Protein AF-A0A7V9ZKQ2-F1 (afdb_monomer)

Secondary structure (DSSP, 8-state):
-HHHHHHHHTT-HHHHHHHHHHHHTTTEEEE--TT--EEEE---

Sequence (44 aa):
LELREEARSEKAFDRADAIRDKLQGLGVAVEDTPGGPRWRVEGP

Foldseek 3Di:
DVQLVVCVVVVVVVSNVVVQVVCVVQQKHWDDDPVDIDIDRPDD

Nearest PDB structures (foldseek):
  1u0b-assembly1_B  TM=9.337E-01  e=8.755E-03  Escherichia coli
  6cgo-assembly1_B  TM=7.546E-01  e=6.868E-01  Burkholderia ambifaria AMMD
  8k91-assembly1_C  TM=5.880E-01  e=6.558E+00  Meiothermus taiwanensis
  4by6-assembly1_D  TM=4.287E-01  e=6.558E+00  Saccharomyces cerevisiae CEN.PK113-7D

Structure (mmCIF, N/CA/C/O backbone):
data_AF-A0A7V9ZKQ2-F1
#
_entry.id   AF-A0A7V9ZKQ2-F1
#
loop_
_atom_site.group_PDB
_atom_site.id
_atom_site.type_symbol
_atom_site.label_atom_id
_atom_site.label_alt_id
_atom_site.label_comp_id
_atom_site.label_asym_id
_atom_site.label_entity_id
_atom_site.label_seq_id
_atom_site.pdbx_PDB_ins_code
_atom_site.Cartn_x
_atom_site.Cartn_y
_atom_site.Cartn_z
_atom_site.occupancy
_atom_site.B_iso_or_equiv
_atom_site.auth_seq_id
_atom_site.auth_comp_id
_atom_site.auth_asym_id
_atom_site.auth_atom_id
_atom_site.pdbx_PDB_model_num
ATOM 1 N N . LEU A 1 1 ? 5.038 -0.536 4.966 1.00 70.06 1 LEU A N 1
ATOM 2 C CA . LEU A 1 1 ? 4.461 -0.743 3.614 1.00 70.06 1 LEU A CA 1
ATOM 3 C C . LEU A 1 1 ? 5.436 -1.411 2.643 1.00 70.06 1 LEU A C 1
ATOM 5 O O . LEU A 1 1 ? 4.982 -1.824 1.589 1.00 70.06 1 LEU A O 1
ATOM 9 N N . GLU A 1 2 ? 6.709 -1.611 3.013 1.00 77.38 2 GLU A N 1
ATOM 10 C CA . GLU A 1 2 ? 7.722 -2.312 2.199 1.00 77.38 2 GLU A CA 1
ATOM 11 C C . GLU A 1 2 ? 7.228 -3.650 1.634 1.00 77.38 2 GLU A C 1
ATOM 13 O O . GLU A 1 2 ? 7.275 -3.814 0.428 1.00 77.38 2 GLU A O 1
ATOM 18 N N . LEU A 1 3 ? 6.597 -4.519 2.436 1.00 77.56 3 LEU A N 1
ATOM 19 C CA . LEU A 1 3 ? 5.979 -5.776 1.961 1.00 77.56 3 LEU A CA 1
ATOM 20 C C . LEU A 1 3 ? 5.010 -5.613 0.771 1.00 77.56 3 LEU A C 1
ATOM 22 O O . LEU A 1 3 ? 4.860 -6.523 -0.040 1.00 77.56 3 LEU A O 1
ATOM 26 N N . ARG A 1 4 ? 4.322 -4.469 0.665 1.00 77.44 4 ARG A N 1
ATOM 27 C CA . ARG A 1 4 ? 3.411 -4.166 -0.450 1.00 77.44 4 ARG A CA 1
ATOM 28 C C . ARG A 1 4 ? 4.166 -3.609 -1.662 1.00 77.44 4 ARG A C 1
ATOM 30 O O . ARG A 1 4 ? 3.749 -3.846 -2.790 1.00 77.44 4 ARG A O 1
ATOM 37 N N . GLU A 1 5 ? 5.265 -2.890 -1.435 1.00 78.62 5 GLU A N 1
ATOM 38 C CA .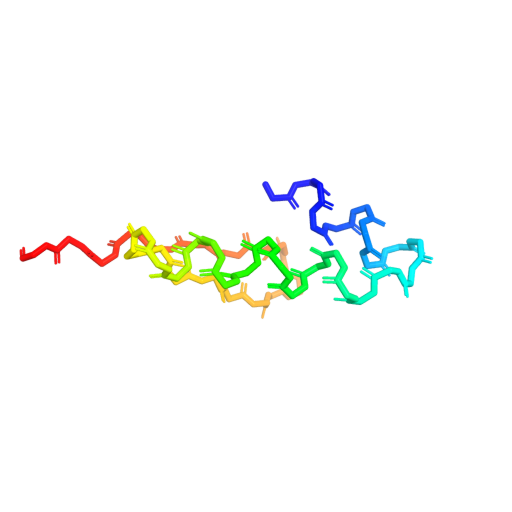 GLU A 1 5 ? 6.169 -2.412 -2.488 1.00 78.62 5 GLU A CA 1
ATOM 39 C C . GLU A 1 5 ? 7.010 -3.557 -3.074 1.00 78.62 5 GLU A C 1
ATOM 41 O O . GLU A 1 5 ? 7.125 -3.650 -4.292 1.00 78.62 5 GLU A O 1
ATOM 46 N N . GLU A 1 6 ? 7.506 -4.484 -2.246 1.00 83.88 6 GLU A N 1
ATOM 47 C CA . GLU A 1 6 ? 8.116 -5.749 -2.679 1.00 83.88 6 GLU A CA 1
ATOM 48 C C . GLU A 1 6 ? 7.126 -6.562 -3.510 1.00 83.88 6 GLU A C 1
ATOM 50 O O . GLU A 1 6 ? 7.432 -6.891 -4.651 1.00 83.88 6 GLU A O 1
ATOM 55 N N . ALA A 1 7 ? 5.905 -6.790 -3.008 1.00 85.62 7 ALA A N 1
ATOM 56 C CA . ALA A 1 7 ? 4.865 -7.479 -3.770 1.00 85.62 7 ALA A CA 1
ATOM 57 C C . ALA A 1 7 ? 4.581 -6.793 -5.123 1.00 85.62 7 ALA A C 1
ATOM 59 O O . ALA A 1 7 ? 4.429 -7.469 -6.139 1.00 85.62 7 ALA A O 1
ATOM 60 N N . ARG A 1 8 ? 4.581 -5.453 -5.184 1.00 78.31 8 ARG A N 1
ATOM 61 C CA . ARG A 1 8 ? 4.454 -4.713 -6.452 1.00 78.31 8 ARG A CA 1
ATOM 62 C C . ARG A 1 8 ? 5.664 -4.879 -7.375 1.00 78.31 8 ARG A C 1
ATOM 64 O O . ARG A 1 8 ? 5.474 -5.026 -8.581 1.00 78.31 8 ARG A O 1
ATOM 71 N N . SER A 1 9 ? 6.877 -4.873 -6.827 1.00 83.06 9 SER A N 1
ATOM 72 C CA . SER A 1 9 ? 8.137 -5.080 -7.554 1.00 83.06 9 SER A CA 1
ATOM 73 C C . SER A 1 9 ? 8.215 -6.492 -8.154 1.00 83.06 9 SER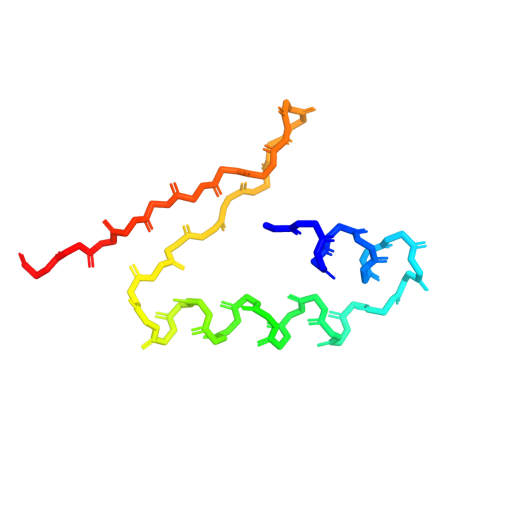 A C 1
ATOM 75 O O . SER A 1 9 ? 8.532 -6.661 -9.332 1.00 83.06 9 SER A O 1
ATOM 77 N N . GLU A 1 10 ? 7.797 -7.502 -7.384 1.00 90.62 10 GLU A N 1
ATOM 78 C CA . GLU A 1 10 ? 7.637 -8.900 -7.807 1.00 90.62 10 GLU A CA 1
ATOM 79 C C . GLU A 1 10 ? 6.443 -9.122 -8.759 1.00 90.62 10 GLU A C 1
ATOM 81 O O . GLU A 1 10 ? 6.286 -10.214 -9.303 1.00 90.62 10 GLU A O 1
ATOM 86 N N . LYS A 1 11 ? 5.603 -8.099 -8.989 1.00 89.19 11 LYS A N 1
ATOM 87 C CA . LYS A 1 11 ? 4.322 -8.170 -9.727 1.00 89.19 11 LYS A CA 1
ATOM 88 C C . LYS A 1 11 ? 3.287 -9.124 -9.103 1.00 89.19 11 LYS A C 1
ATOM 90 O O . LYS A 1 11 ? 2.325 -9.512 -9.764 1.00 89.19 11 LYS A O 1
ATOM 95 N N . ALA A 1 12 ? 3.446 -9.449 -7.822 1.00 89.12 12 ALA A N 1
ATOM 96 C CA . ALA A 1 12 ? 2.477 -10.148 -6.983 1.00 89.12 12 ALA A CA 1
ATOM 97 C C . ALA A 1 12 ? 1.359 -9.182 -6.541 1.00 89.12 12 ALA A C 1
ATOM 99 O O . ALA A 1 12 ? 1.256 -8.778 -5.378 1.00 89.12 12 ALA A O 1
ATOM 100 N N . PHE A 1 13 ? 0.543 -8.744 -7.505 1.00 83.50 13 PHE A N 1
ATOM 101 C CA . PHE A 1 13 ? -0.560 -7.804 -7.266 1.00 83.50 13 PHE A CA 1
ATOM 102 C C . PHE A 1 13 ? -1.604 -8.369 -6.290 1.00 83.50 13 PHE A C 1
ATOM 104 O O . PHE A 1 13 ? -2.116 -7.637 -5.452 1.00 83.50 13 PHE A O 1
ATOM 111 N N . ASP A 1 14 ? -1.820 -9.683 -6.321 1.00 90.88 14 ASP A N 1
ATOM 112 C CA . ASP A 1 14 ? -2.640 -10.446 -5.376 1.00 90.88 14 ASP A CA 1
ATOM 113 C C . ASP A 1 14 ? -2.184 -10.281 -3.914 1.00 90.88 14 ASP A C 1
ATOM 115 O O . ASP A 1 14 ? -2.998 -10.017 -3.028 1.00 90.88 14 ASP A O 1
ATOM 119 N N . ARG A 1 15 ? -0.872 -10.359 -3.649 1.00 88.06 15 ARG A N 1
ATOM 120 C CA . ARG A 1 15 ? -0.298 -10.061 -2.326 1.00 88.06 15 ARG A CA 1
ATOM 121 C C . ARG A 1 15 ? -0.444 -8.589 -1.960 1.00 88.06 15 ARG A C 1
ATOM 123 O O . ARG A 1 15 ? -0.735 -8.283 -0.803 1.00 88.06 15 ARG A O 1
ATOM 130 N N . ALA A 1 16 ? -0.223 -7.684 -2.912 1.00 85.88 16 ALA A N 1
ATOM 131 C CA . ALA A 1 16 ? -0.329 -6.247 -2.671 1.00 85.88 16 ALA A CA 1
ATOM 132 C C . ALA A 1 16 ? -1.763 -5.838 -2.279 1.00 85.88 16 ALA A C 1
ATOM 134 O O . ALA A 1 16 ? -1.937 -5.065 -1.331 1.00 85.88 16 ALA A O 1
ATOM 135 N N . ASP A 1 17 ? -2.770 -6.407 -2.945 1.00 88.25 17 ASP A N 1
ATOM 136 C CA . ASP A 1 17 ? -4.185 -6.187 -2.646 1.00 88.25 17 ASP A CA 1
ATOM 137 C C . ASP A 1 17 ? -4.599 -6.874 -1.334 1.00 88.25 17 ASP A C 1
ATOM 139 O O . ASP A 1 17 ? -5.190 -6.225 -0.477 1.00 88.25 17 ASP A O 1
ATOM 143 N N . ALA A 1 18 ? -4.163 -8.110 -1.058 1.00 90.75 18 ALA A N 1
ATOM 144 C CA . ALA A 1 18 ? -4.429 -8.757 0.235 1.00 90.75 18 ALA A CA 1
ATOM 145 C C . ALA A 1 18 ? -3.863 -7.970 1.442 1.00 90.75 18 ALA A C 1
ATOM 147 O O . ALA A 1 18 ? -4.460 -7.948 2.524 1.00 90.75 18 ALA A O 1
ATOM 148 N N . ILE A 1 19 ? -2.717 -7.294 1.274 1.00 87.94 19 ILE A N 1
ATOM 149 C CA . ILE A 1 19 ? -2.163 -6.376 2.284 1.00 87.94 19 ILE A CA 1
ATOM 150 C C . ILE A 1 19 ? -3.029 -5.114 2.407 1.00 87.94 19 ILE A C 1
ATOM 152 O O . ILE A 1 19 ? -3.276 -4.658 3.525 1.00 87.94 19 ILE A O 1
ATOM 156 N N . ARG A 1 20 ? -3.501 -4.553 1.286 1.00 85.94 20 ARG A N 1
ATOM 157 C CA . ARG A 1 20 ? -4.390 -3.382 1.259 1.00 85.94 20 AR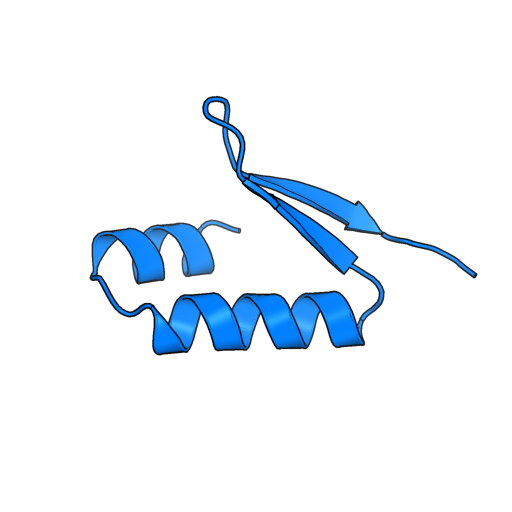G A CA 1
ATOM 158 C C . ARG A 1 20 ? -5.713 -3.665 1.970 1.00 85.94 20 ARG A C 1
ATOM 160 O O . ARG A 1 20 ? -6.080 -2.899 2.858 1.00 85.94 20 ARG A O 1
ATOM 167 N N . ASP A 1 21 ? -6.377 -4.765 1.638 1.00 89.56 21 ASP A N 1
ATOM 168 C CA . ASP A 1 21 ? -7.674 -5.149 2.203 1.00 89.56 21 ASP A CA 1
ATOM 169 C C . ASP A 1 21 ? -7.575 -5.359 3.717 1.00 89.56 21 ASP A C 1
ATOM 171 O O . ASP A 1 21 ? -8.409 -4.876 4.485 1.00 89.56 21 ASP A O 1
ATOM 175 N N . LYS A 1 22 ? -6.496 -6.010 4.173 1.00 89.94 22 LYS A N 1
ATOM 176 C CA . LYS A 1 22 ? -6.222 -6.194 5.603 1.00 89.94 22 LYS A CA 1
ATOM 177 C C . LYS A 1 22 ? -5.984 -4.868 6.330 1.00 89.94 22 LYS A C 1
ATOM 179 O O . LYS A 1 22 ? -6.381 -4.739 7.484 1.00 89.94 22 LYS A O 1
ATOM 184 N N . LEU A 1 23 ? -5.345 -3.894 5.681 1.00 87.62 23 LEU A N 1
ATOM 185 C CA . LEU A 1 23 ? -5.157 -2.553 6.239 1.00 87.62 23 LEU A CA 1
ATOM 186 C C . LEU A 1 23 ? -6.486 -1.785 6.288 1.00 87.62 23 LEU A C 1
ATOM 188 O O . LEU A 1 23 ? -6.821 -1.249 7.342 1.00 87.62 23 LEU A O 1
ATOM 192 N N . GLN A 1 24 ? -7.302 -1.827 5.230 1.00 87.56 24 GLN A N 1
ATOM 193 C CA . GLN A 1 24 ? -8.636 -1.211 5.233 1.00 87.56 24 GLN A CA 1
ATOM 194 C C . GLN A 1 24 ? -9.559 -1.824 6.299 1.00 87.56 24 GLN A C 1
ATOM 196 O O . GLN A 1 24 ? -10.241 -1.086 7.004 1.00 87.56 24 GLN A O 1
ATOM 201 N N . GLY A 1 25 ? -9.519 -3.146 6.499 1.00 87.25 25 GLY A N 1
ATOM 202 C CA . GLY A 1 25 ? -10.255 -3.830 7.572 1.00 87.25 25 GLY A CA 1
ATOM 203 C C . GLY A 1 25 ? -9.820 -3.451 8.997 1.00 87.25 25 GLY A C 1
ATOM 204 O O . GLY A 1 25 ? -10.552 -3.714 9.947 1.00 87.25 25 GLY A O 1
ATOM 205 N N . LEU A 1 26 ? -8.656 -2.811 9.153 1.00 88.62 26 LEU A N 1
ATOM 206 C CA . LEU A 1 26 ? -8.158 -2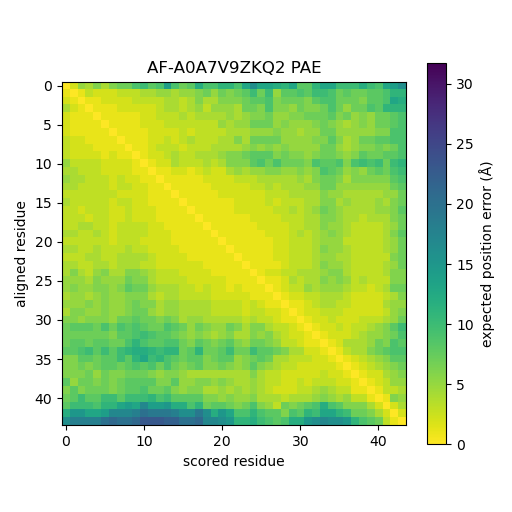.235 10.409 1.00 88.62 26 LEU A CA 1
ATOM 207 C C . LEU A 1 26 ? -8.403 -0.715 10.507 1.00 88.62 26 LEU A C 1
ATOM 209 O O . LEU A 1 26 ? -7.850 -0.070 11.396 1.00 88.62 26 LEU A O 1
ATOM 213 N N . GLY A 1 27 ? -9.180 -0.127 9.589 1.00 89.38 27 GLY A N 1
ATOM 214 C CA . GLY A 1 27 ? -9.384 1.324 9.503 1.00 89.38 27 GLY A CA 1
ATOM 215 C C . GLY A 1 27 ? -8.180 2.086 8.937 1.00 89.38 27 GLY A C 1
ATOM 216 O O . GLY A 1 27 ? -8.067 3.291 9.130 1.00 89.38 27 GLY A O 1
ATOM 217 N N . VAL A 1 28 ? -7.244 1.413 8.260 1.00 88.62 28 VAL A N 1
ATOM 218 C CA . VAL A 1 28 ? -6.039 2.040 7.697 1.00 88.62 28 VAL A CA 1
ATOM 219 C C . VAL A 1 28 ? -6.194 2.227 6.189 1.00 88.62 28 VAL A C 1
ATOM 221 O O . VAL A 1 28 ? -6.007 1.300 5.399 1.00 88.62 28 VAL A O 1
ATOM 224 N N . ALA A 1 29 ? -6.493 3.457 5.777 1.00 86.12 29 ALA A N 1
ATOM 225 C CA . ALA A 1 29 ? -6.473 3.862 4.379 1.00 86.12 29 ALA A CA 1
ATOM 226 C C . ALA A 1 29 ? -5.021 3.995 3.887 1.00 86.12 29 ALA A C 1
ATOM 228 O O . ALA A 1 29 ? -4.188 4.623 4.545 1.00 86.12 29 ALA A O 1
ATOM 229 N N . VAL A 1 30 ? -4.715 3.422 2.720 1.00 83.44 30 VAL A N 1
ATOM 230 C CA . VAL A 1 30 ? -3.392 3.478 2.070 1.00 83.44 30 VAL A CA 1
ATOM 231 C C . VAL A 1 30 ? -3.527 4.147 0.706 1.00 83.44 30 VAL A C 1
ATOM 233 O O . VAL A 1 30 ? -4.368 3.747 -0.099 1.00 83.44 30 VAL A O 1
ATOM 236 N N . GLU A 1 31 ? -2.679 5.137 0.442 1.00 83.88 31 GLU A N 1
ATOM 237 C CA . GLU A 1 31 ? -2.692 5.970 -0.760 1.00 83.88 31 GLU A CA 1
ATOM 238 C C . GLU A 1 31 ? -1.339 5.912 -1.488 1.00 83.88 31 GLU A C 1
ATOM 240 O O . GLU A 1 31 ? -0.275 6.158 -0.909 1.00 83.88 31 GLU A O 1
ATOM 245 N N . ASP A 1 32 ? -1.397 5.591 -2.783 1.00 78.12 32 ASP A N 1
ATOM 246 C CA . ASP A 1 32 ? -0.253 5.565 -3.693 1.00 78.12 32 ASP A CA 1
ATOM 247 C C . ASP A 1 32 ? 0.210 6.993 -4.017 1.00 78.12 32 ASP A C 1
ATOM 249 O O . ASP A 1 32 ? -0.511 7.732 -4.686 1.00 78.12 32 ASP A O 1
ATOM 253 N N . THR A 1 33 ? 1.434 7.374 -3.625 1.00 80.81 33 THR A N 1
ATOM 254 C CA . THR A 1 33 ? 2.045 8.628 -4.103 1.00 80.81 33 THR A CA 1
ATOM 255 C C . THR A 1 33 ? 3.440 8.401 -4.695 1.00 80.81 33 THR A C 1
ATOM 257 O O . THR A 1 33 ? 4.168 7.530 -4.213 1.00 80.81 33 THR A O 1
ATOM 260 N N . PRO A 1 34 ? 3.874 9.207 -5.688 1.00 77.50 34 PRO A N 1
ATOM 261 C CA . PRO A 1 34 ? 5.229 9.127 -6.248 1.00 77.50 34 PRO A CA 1
ATOM 26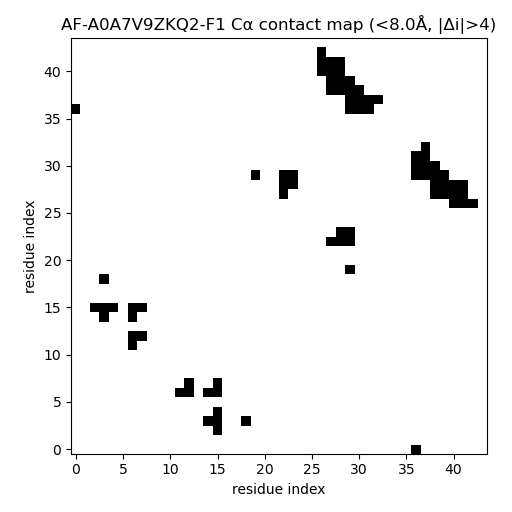2 C C . PRO A 1 34 ? 6.355 9.371 -5.230 1.00 77.50 34 PRO A C 1
ATOM 264 O O . PRO A 1 34 ? 7.492 8.988 -5.478 1.00 77.50 34 PRO A O 1
ATOM 267 N N . GLY A 1 35 ? 6.052 10.003 -4.088 1.00 79.62 35 GLY A N 1
ATOM 268 C CA . GLY A 1 35 ? 6.989 10.203 -2.975 1.00 79.62 35 GLY A CA 1
ATOM 269 C C . GLY A 1 35 ? 7.009 9.061 -1.952 1.00 79.62 35 GLY A C 1
ATOM 270 O O . GLY A 1 35 ? 7.581 9.229 -0.879 1.00 79.62 35 GLY A O 1
ATOM 271 N N . GLY A 1 36 ? 6.353 7.936 -2.249 1.00 76.31 36 GLY A N 1
ATOM 272 C CA . GLY A 1 36 ? 6.186 6.792 -1.354 1.00 76.31 36 GLY A CA 1
ATOM 273 C C . GLY A 1 36 ? 4.733 6.596 -0.895 1.00 76.31 36 GLY A C 1
ATOM 274 O O . GLY A 1 36 ? 3.899 7.501 -1.018 1.00 76.31 36 GLY A O 1
ATOM 275 N N . PRO A 1 37 ? 4.397 5.407 -0.369 1.00 81.81 37 PRO A N 1
ATOM 276 C CA . PRO A 1 37 ? 3.027 5.071 -0.016 1.00 81.81 37 PRO A CA 1
ATOM 277 C C . PRO A 1 37 ? 2.635 5.749 1.305 1.00 81.81 37 PRO A C 1
ATOM 279 O O . PRO A 1 37 ? 3.230 5.508 2.361 1.00 81.81 37 PRO A O 1
ATOM 282 N N . ARG A 1 38 ? 1.620 6.613 1.248 1.00 84.56 38 ARG A N 1
ATOM 283 C CA . ARG A 1 38 ? 1.051 7.274 2.427 1.00 84.56 38 ARG A CA 1
ATOM 284 C C . ARG A 1 38 ? -0.017 6.388 3.048 1.00 84.56 38 ARG A C 1
ATOM 286 O O . ARG A 1 38 ? -0.666 5.603 2.365 1.00 84.56 38 ARG A O 1
ATOM 293 N N . TRP A 1 39 ? -0.210 6.522 4.351 1.00 85.75 39 TRP A N 1
ATOM 294 C CA . TRP A 1 39 ? -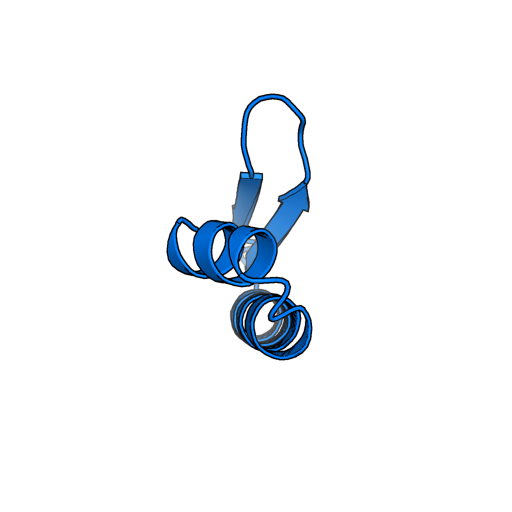1.280 5.836 5.061 1.00 85.75 39 TRP A CA 1
ATOM 295 C C . TRP A 1 39 ? -1.865 6.736 6.141 1.00 85.75 39 TRP A C 1
ATOM 297 O O . TRP A 1 39 ? -1.182 7.605 6.688 1.00 85.75 39 TRP A O 1
ATOM 307 N N . ARG A 1 40 ? -3.148 6.534 6.423 1.00 85.31 40 ARG A N 1
ATOM 308 C CA . ARG A 1 40 ? -3.911 7.228 7.455 1.00 85.31 40 ARG A CA 1
ATOM 309 C C . ARG A 1 40 ? -4.718 6.193 8.218 1.00 85.31 40 ARG A C 1
ATOM 311 O O . ARG A 1 40 ? -5.386 5.370 7.604 1.00 85.31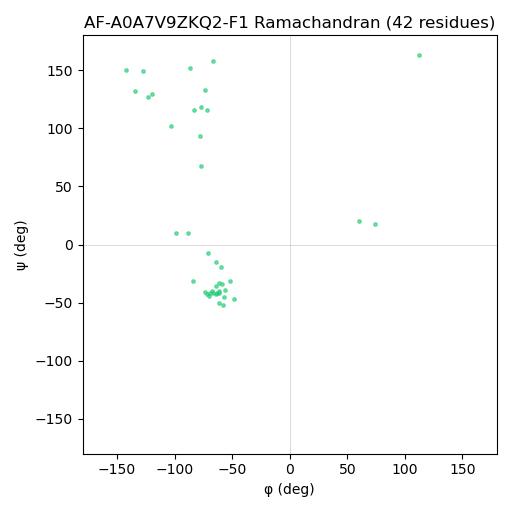 40 ARG A O 1
ATOM 318 N N . VAL A 1 41 ? -4.668 6.257 9.542 1.00 86.00 41 VAL A N 1
ATOM 319 C CA . VAL A 1 41 ? -5.635 5.552 10.385 1.00 86.00 41 VAL A CA 1
ATOM 320 C C . VAL A 1 41 ? -6.872 6.436 10.471 1.00 86.00 41 VAL A C 1
ATOM 322 O O . VAL A 1 41 ? -6.795 7.556 10.979 1.00 86.00 41 VAL A O 1
A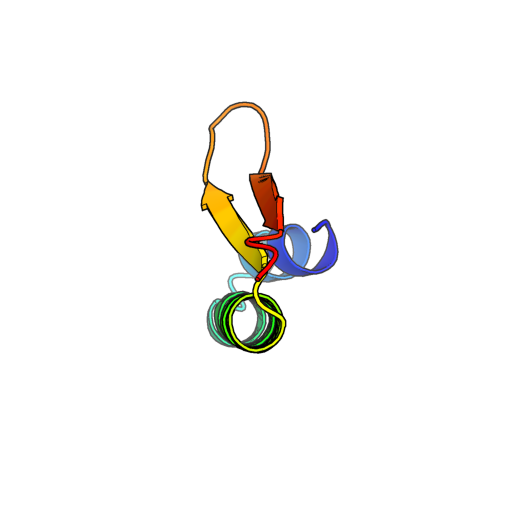TOM 325 N N . GLU A 1 42 ? -7.989 5.961 9.941 1.00 76.94 42 GLU A N 1
ATOM 326 C CA . GLU A 1 42 ? -9.306 6.515 10.229 1.00 76.94 42 GLU A CA 1
ATOM 327 C C . GLU A 1 42 ? -9.716 5.979 11.602 1.00 76.94 42 GLU A C 1
ATOM 329 O O . GLU A 1 42 ? -10.180 4.850 11.752 1.00 76.94 42 GLU A O 1
ATOM 334 N N . GLY A 1 43 ? -9.419 6.777 12.631 1.00 69.19 43 GLY A N 1
ATOM 335 C CA . GLY A 1 43 ? -9.941 6.542 13.972 1.00 69.19 43 GLY A CA 1
ATOM 336 C C . GLY A 1 43 ? -11.464 6.738 14.014 1.00 69.19 43 GLY A C 1
ATOM 337 O O . GLY A 1 43 ? -12.002 7.420 13.138 1.00 69.19 43 GLY A O 1
ATOM 338 N N . PRO A 1 44 ? -12.143 6.140 15.010 1.00 63.41 44 PRO A N 1
ATOM 339 C CA . PRO A 1 44 ? -13.582 6.309 15.222 1.00 63.41 44 PRO A CA 1
ATOM 340 C C . PRO A 1 44 ? -13.967 7.746 15.614 1.00 63.41 44 PRO A C 1
ATOM 342 O O . PRO A 1 44 ? -13.116 8.448 16.211 1.00 63.41 44 PRO A O 1
#

pLDDT: mean 83.4, std 6.16, range [63.41, 90.88]

Solvent-accessible surface area (backbone atoms only — not comparable to full-atom values): 2647 Å² total; per-residue (Å²): 112,62,77,41,51,50,23,51,74,74,62,36,53,69,57,26,47,54,52,47,55,55,33,46,76,70,35,28,51,74,47,89,44,99,90,49,77,45,73,45,74,62,73,135

Mean predicted aligned error: 4.83 Å

Radius of gyration: 10.57 Å; Cα contacts (8 Å, |Δi|>4): 39; chains: 1; bounding bo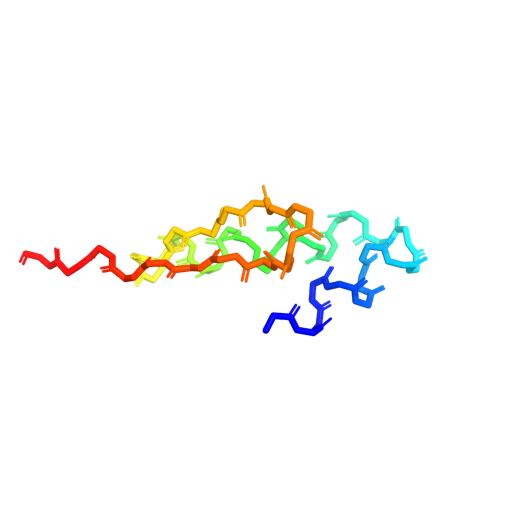x: 22×21×25 Å